Protein AF-X1U9R4-F1 (afdb_monomer)

Solvent-accessible surface area (backbone atoms only — not comparable to full-atom values): 7498 Å² total; per-residue (Å²): 132,57,70,66,59,54,51,52,52,52,51,53,53,51,52,54,51,62,68,47,45,57,57,54,54,52,58,46,52,79,84,41,52,61,67,57,53,49,51,51,52,51,50,52,51,51,52,53,52,49,52,51,38,60,75,73,44,60,71,70,76,64,73,59,75,88,49,46,66,60,49,53,49,45,49,47,49,52,54,52,45,50,46,46,50,50,52,48,44,46,75,78,45,56,59,67,62,53,51,56,59,54,68,48,49,62,60,54,50,52,54,49,36,54,73,69,40,82,78,61,77,86,52,82,63,75,78,76,111

Secondary structure (DSSP, 8-state):
--HHHHHHHHHHHHHHHHHHHHHHHHHHTTTS-HHHHHHHHHHHHHHHHHHHHHHH-GGGGS--GGGHHHHHHHIIIIIIIIHHHHHHHHHHS-HHHHHHHHTTHHHHHHHHHHHH-TT----GGGGT-

Sequence (129 aa):
MNRKTLGVLSILGASIMWAIEPIFAKLSYQTTDFLNTFATRTIFCLAIISIYVFFTNKKKFIVKREYLPKLIYVSLVATLFADLMYIYALTKVSVINAVLIGHMQPIFIILIGFFVLKQDKITKFDYYG

Foldseek 3Di:
DDPVVVVVVVVVVVVVCVVCVLVVLLVVVVPDDLVVSLVVVVVVVVVVVVVVCVVPPVVVVDDDPVCVVVVVCCCVPVRVPVVSVLSVVSVVDPSVVSVVVVVCVLVVVVVCCVVPVVPDDDDPVSVVD

pLDDT: mean 87.84, std 10.21, range [48.0, 96.0]

Mean predicted aligned error: 6.55 Å

InterPro domains:
  IPR000620 EamA domain [PF00892] (6-126)
  IPR037185 Multidrug transporter EmrE superfamily [SSF103481] (44-119)

Radius of gyration: 18.0 Å; Cα contacts (8 Å, |Δi|>4): 47; chains: 1; bounding box: 48×37×43 Å

Organism: NCBI:txid412755

Structure (mmCIF, N/CA/C/O backbone):
data_AF-X1U9R4-F1
#
_entry.id   AF-X1U9R4-F1
#
loop_
_atom_site.group_PDB
_atom_site.id
_atom_site.type_symbol
_atom_site.label_atom_id
_atom_site.label_alt_id
_atom_site.label_comp_id
_atom_site.label_asym_id
_atom_site.label_entity_id
_atom_site.label_seq_id
_atom_site.pdbx_PDB_ins_code
_atom_site.Cartn_x
_atom_site.Cartn_y
_atom_site.Cartn_z
_atom_site.occupancy
_atom_site.B_iso_or_equiv
_atom_site.auth_seq_id
_atom_site.auth_comp_id
_atom_site.auth_asym_id
_atom_site.auth_atom_id
_atom_site.pdbx_PDB_model_num
ATOM 1 N N . MET A 1 1 ? -8.849 25.510 13.154 1.00 59.81 1 MET A N 1
ATOM 2 C CA . MET A 1 1 ? -9.229 24.956 11.834 1.00 59.81 1 MET A CA 1
ATOM 3 C C . MET A 1 1 ? -10.450 24.061 12.010 1.00 59.81 1 MET A C 1
ATOM 5 O O . MET A 1 1 ? -10.471 23.290 12.961 1.00 59.81 1 MET A O 1
ATOM 9 N N . ASN A 1 2 ? -11.481 24.188 11.168 1.00 87.62 2 ASN A N 1
ATOM 10 C CA . ASN A 1 2 ? -12.676 23.339 11.255 1.00 87.62 2 ASN A CA 1
ATOM 11 C C . ASN A 1 2 ? -12.289 21.871 10.972 1.00 87.62 2 ASN A C 1
ATOM 13 O O . ASN A 1 2 ? -11.491 21.613 10.069 1.00 87.62 2 ASN A O 1
ATOM 17 N N . ARG A 1 3 ? -12.849 20.910 11.723 1.00 89.94 3 ARG A N 1
ATOM 18 C CA . ARG A 1 3 ? -12.608 19.467 11.525 1.00 89.94 3 ARG A CA 1
ATOM 19 C C . ARG A 1 3 ? -12.890 19.035 10.085 1.00 89.94 3 ARG A C 1
ATOM 21 O O . ARG A 1 3 ? -12.154 18.216 9.547 1.00 89.94 3 ARG A O 1
ATOM 28 N N . LYS A 1 4 ? -13.898 19.641 9.443 1.00 90.50 4 LYS A N 1
ATOM 29 C CA . LYS A 1 4 ? -14.215 19.401 8.028 1.00 90.50 4 LYS A CA 1
ATOM 30 C C . LYS A 1 4 ? -13.057 19.799 7.110 1.00 90.50 4 LYS A C 1
ATOM 32 O O . LYS A 1 4 ? -12.645 19.007 6.274 1.00 90.50 4 LYS A O 1
ATOM 37 N N . THR A 1 5 ? -12.503 20.996 7.295 1.00 93.56 5 THR A N 1
ATOM 38 C CA . THR A 1 5 ? -11.372 21.491 6.497 1.00 93.56 5 THR A CA 1
ATOM 39 C C . THR A 1 5 ? -10.137 20.612 6.676 1.00 93.56 5 THR A C 1
ATOM 41 O O . THR A 1 5 ? -9.490 20.281 5.691 1.00 93.56 5 THR A O 1
ATOM 44 N N . LEU A 1 6 ? -9.843 20.178 7.908 1.00 94.06 6 LEU A N 1
ATOM 45 C CA . LEU A 1 6 ? -8.739 19.251 8.169 1.00 94.06 6 LEU A CA 1
ATOM 46 C C . LEU A 1 6 ? -8.935 17.922 7.427 1.00 94.06 6 LEU A C 1
ATOM 48 O O . LEU A 1 6 ? -8.017 17.476 6.751 1.00 94.06 6 LEU A O 1
ATOM 52 N N . GLY A 1 7 ? -10.134 17.334 7.499 1.00 93.00 7 GLY A N 1
ATOM 53 C CA . GLY A 1 7 ? -10.445 16.091 6.789 1.00 93.00 7 GLY A CA 1
ATOM 54 C C . GLY A 1 7 ? -10.304 16.218 5.270 1.00 93.00 7 GLY A C 1
ATOM 55 O O . GLY A 1 7 ? -9.678 15.367 4.645 1.00 93.00 7 GLY A O 1
ATOM 56 N N . VAL A 1 8 ? -10.814 17.307 4.683 1.00 95.44 8 VAL A N 1
ATOM 57 C CA . VAL A 1 8 ? -10.685 17.577 3.239 1.00 95.44 8 VAL A CA 1
ATOM 58 C C . VAL A 1 8 ? -9.216 17.696 2.830 1.00 95.44 8 VAL A C 1
ATOM 60 O O . VAL A 1 8 ? -8.800 17.067 1.861 1.00 95.44 8 VAL A O 1
ATOM 63 N N . LEU A 1 9 ? -8.410 18.442 3.590 1.00 95.62 9 LEU A N 1
ATOM 64 C CA . LEU A 1 9 ? -6.978 18.579 3.315 1.00 95.62 9 LEU A CA 1
ATOM 65 C C . LEU A 1 9 ? -6.235 17.243 3.441 1.00 95.62 9 LEU A C 1
ATOM 67 O O . LEU A 1 9 ? -5.369 16.953 2.619 1.00 95.62 9 LEU A O 1
ATOM 71 N N . SER A 1 10 ? -6.587 16.407 4.423 1.00 94.06 10 SER A N 1
ATOM 72 C CA . SER A 1 10 ? -5.996 15.073 4.576 1.00 94.06 10 SER A CA 1
ATOM 73 C C . SER A 1 10 ? -6.309 14.157 3.391 1.00 94.06 10 SER A C 1
ATOM 75 O O . SER A 1 10 ? -5.408 13.478 2.907 1.00 94.06 10 SER A O 1
ATOM 77 N N . ILE A 1 11 ? -7.550 14.160 2.894 1.00 95.06 11 ILE A N 1
ATOM 78 C CA . ILE A 1 11 ? -7.952 13.346 1.734 1.00 95.06 11 ILE A CA 1
ATOM 79 C C . ILE A 1 11 ? -7.260 13.832 0.460 1.00 95.06 11 ILE A C 1
ATOM 81 O O . ILE A 1 11 ? -6.742 13.017 -0.302 1.00 95.06 11 ILE A O 1
ATOM 85 N N . LEU A 1 12 ? -7.203 15.148 0.239 1.00 96.00 12 LEU A N 1
ATOM 86 C CA . LEU A 1 12 ? -6.492 15.724 -0.905 1.00 96.00 12 LEU A CA 1
ATOM 87 C C . LEU A 1 12 ? -5.006 15.356 -0.875 1.00 96.00 12 LEU A C 1
ATOM 89 O O . LEU A 1 12 ? -4.469 14.891 -1.878 1.00 96.00 12 LEU A O 1
ATOM 93 N N . GLY A 1 13 ? -4.361 15.491 0.286 1.00 95.75 13 GLY A N 1
ATOM 94 C CA . GLY A 1 13 ? -2.967 15.091 0.468 1.00 95.75 13 GLY A CA 1
ATOM 95 C C . GLY A 1 13 ? -2.747 13.605 0.181 1.00 95.75 13 GLY A C 1
ATOM 96 O O . GLY A 1 13 ? -1.848 13.259 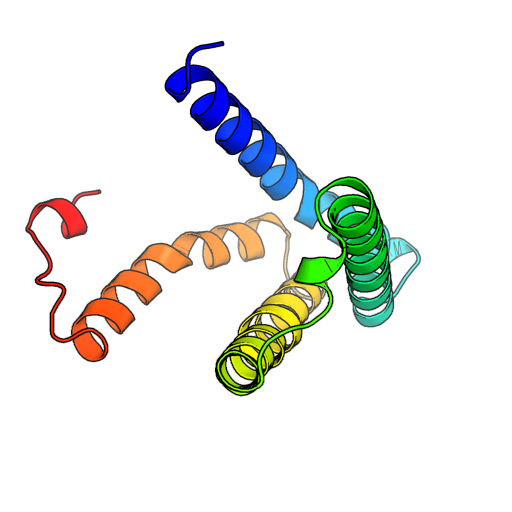-0.581 1.00 95.75 13 GLY A O 1
ATOM 97 N N . ALA A 1 14 ? -3.595 12.729 0.725 1.00 93.44 14 ALA A N 1
ATOM 98 C CA . ALA A 1 14 ? -3.520 11.291 0.468 1.00 93.44 14 ALA A CA 1
ATOM 99 C C . ALA A 1 14 ? -3.696 10.956 -1.024 1.00 93.44 14 ALA A C 1
ATOM 101 O O . ALA A 1 14 ? -2.935 10.160 -1.566 1.00 93.44 14 ALA A O 1
ATOM 102 N N . SER A 1 15 ? -4.641 11.615 -1.699 1.00 93.25 15 SER A N 1
ATOM 103 C CA . SER A 1 15 ? -4.927 11.396 -3.123 1.00 93.25 15 SER A CA 1
ATOM 104 C C . SER A 1 15 ? -3.741 11.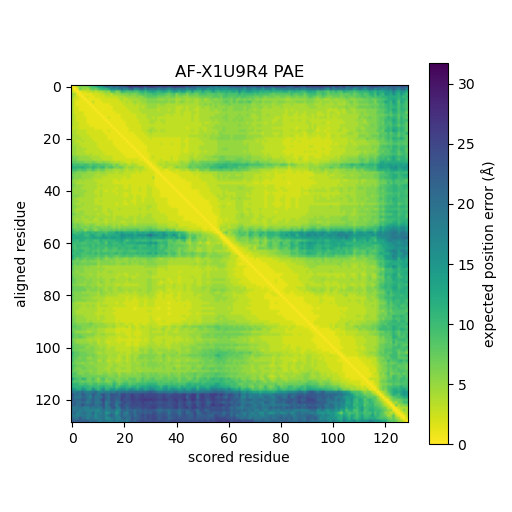777 -4.010 1.00 93.25 15 SER A C 1
ATOM 106 O O . SER A 1 15 ? -3.399 11.045 -4.935 1.00 93.25 15 SER A O 1
ATOM 108 N N . ILE A 1 16 ? -3.065 12.890 -3.703 1.00 95.25 16 ILE A N 1
ATOM 109 C CA . ILE A 1 16 ? -1.848 13.309 -4.413 1.00 95.25 16 ILE A CA 1
ATOM 110 C C . ILE A 1 16 ? -0.728 12.282 -4.209 1.00 95.25 16 ILE A C 1
ATOM 112 O O . ILE A 1 16 ? -0.063 11.899 -5.170 1.00 95.25 16 ILE A O 1
ATOM 116 N N . MET A 1 17 ? -0.538 11.805 -2.974 1.00 92.81 17 MET A N 1
ATOM 117 C CA . MET A 1 17 ? 0.484 10.797 -2.676 1.00 92.81 17 MET A CA 1
ATOM 118 C C . MET A 1 17 ? 0.221 9.491 -3.430 1.00 92.81 17 MET A C 1
ATOM 120 O O . MET A 1 17 ? 1.143 8.954 -4.036 1.00 92.81 17 MET A O 1
ATOM 124 N N . TRP A 1 18 ? -1.027 9.018 -3.465 1.00 90.94 18 TRP A N 1
ATOM 125 C CA . TRP A 1 18 ? -1.417 7.829 -4.232 1.00 90.94 18 TRP A CA 1
ATOM 126 C C . TRP A 1 18 ? -1.287 8.002 -5.746 1.00 90.94 18 TRP A C 1
ATOM 128 O O . TRP A 1 18 ? -0.921 7.053 -6.430 1.00 90.94 18 TRP A O 1
ATOM 138 N N . ALA A 1 19 ? -1.533 9.195 -6.290 1.00 91.19 19 ALA A N 1
ATOM 139 C CA . ALA A 1 19 ? -1.363 9.438 -7.723 1.00 91.19 19 ALA A CA 1
ATOM 140 C C . ALA A 1 19 ? 0.112 9.358 -8.160 1.00 91.19 19 ALA A C 1
ATOM 142 O O . ALA A 1 19 ? 0.422 8.890 -9.255 1.00 91.19 19 ALA A O 1
ATOM 143 N N . ILE A 1 20 ? 1.024 9.819 -7.304 1.00 93.94 20 ILE A N 1
ATOM 144 C CA . ILE A 1 20 ? 2.451 9.934 -7.622 1.00 93.94 20 ILE A CA 1
ATOM 145 C C . ILE A 1 20 ? 3.229 8.655 -7.251 1.00 93.94 20 ILE A C 1
ATOM 147 O O . ILE A 1 20 ? 4.212 8.308 -7.908 1.00 93.94 20 ILE A O 1
ATOM 151 N N . GLU A 1 21 ? 2.785 7.925 -6.228 1.00 92.12 21 GLU A N 1
ATOM 152 C CA . GLU A 1 21 ? 3.410 6.696 -5.723 1.00 92.12 21 GLU A CA 1
ATOM 153 C C . GLU A 1 21 ? 3.761 5.657 -6.807 1.00 92.12 21 GLU A C 1
ATOM 155 O O . GLU A 1 21 ? 4.937 5.282 -6.882 1.00 92.12 21 GLU A O 1
ATOM 160 N N . PRO A 1 22 ? 2.849 5.224 -7.700 1.00 92.25 22 PRO A N 1
ATOM 161 C CA . PRO A 1 22 ? 3.183 4.205 -8.692 1.00 92.25 22 PRO A CA 1
ATOM 162 C C . PRO A 1 22 ? 4.144 4.709 -9.775 1.00 92.25 22 PRO A C 1
ATOM 164 O O . PRO A 1 22 ? 4.867 3.910 -10.374 1.00 92.25 22 PRO A O 1
ATOM 167 N N . ILE A 1 23 ? 4.202 6.026 -10.008 1.00 93.44 23 ILE A N 1
ATOM 168 C CA . ILE A 1 23 ? 5.166 6.643 -10.925 1.00 93.44 23 ILE A CA 1
ATOM 169 C C . ILE A 1 23 ? 6.573 6.503 -10.341 1.00 93.44 23 ILE A C 1
ATOM 171 O O . ILE A 1 23 ? 7.467 5.987 -11.013 1.00 93.44 23 ILE A O 1
ATOM 175 N N . PHE A 1 24 ? 6.770 6.886 -9.075 1.00 93.31 24 PHE A N 1
ATOM 176 C CA . PHE A 1 24 ? 8.066 6.723 -8.412 1.00 93.31 24 PHE A CA 1
ATOM 177 C C . PHE A 1 24 ? 8.444 5.258 -8.205 1.00 93.31 24 PHE A C 1
ATOM 179 O O . PHE A 1 24 ? 9.611 4.913 -8.384 1.00 93.31 24 PHE A O 1
ATOM 186 N N . ALA A 1 25 ? 7.483 4.385 -7.897 1.00 92.44 25 ALA A N 1
ATOM 187 C CA . ALA A 1 25 ? 7.737 2.950 -7.816 1.00 92.44 25 ALA A CA 1
ATOM 188 C C . ALA A 1 25 ? 8.266 2.414 -9.156 1.00 92.44 25 ALA A C 1
ATOM 190 O O . ALA A 1 25 ? 9.316 1.775 -9.191 1.00 92.44 25 ALA A O 1
ATOM 191 N N . LYS A 1 26 ? 7.617 2.757 -10.278 1.00 91.25 26 LYS A N 1
ATOM 192 C CA . LYS A 1 26 ? 8.074 2.353 -11.615 1.00 91.25 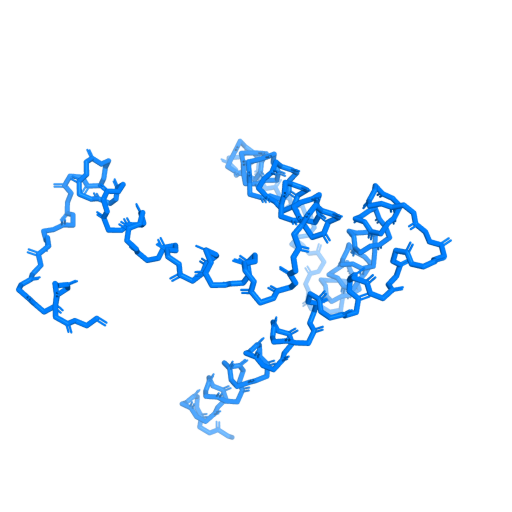26 LYS A CA 1
ATOM 193 C C . LYS A 1 26 ? 9.447 2.936 -11.966 1.00 91.25 26 LYS A C 1
ATOM 195 O O . LYS A 1 26 ? 10.267 2.224 -12.538 1.00 91.25 26 LYS A O 1
ATOM 200 N N . LEU A 1 27 ? 9.713 4.197 -11.617 1.00 92.69 27 LEU A N 1
ATOM 201 C CA . LEU A 1 27 ? 11.025 4.824 -11.820 1.00 92.69 27 LEU A CA 1
ATOM 202 C C . LEU A 1 27 ? 12.121 4.142 -10.991 1.00 92.69 27 LEU A C 1
ATOM 204 O O . LEU A 1 27 ? 13.225 3.950 -11.492 1.00 92.69 27 LEU A O 1
ATOM 208 N N . SER A 1 28 ? 11.815 3.703 -9.766 1.00 92.38 28 SER A N 1
ATOM 209 C CA . SER A 1 28 ? 12.779 2.991 -8.916 1.00 92.38 28 SER A CA 1
ATOM 210 C C . SER A 1 28 ? 13.273 1.682 -9.541 1.00 92.38 28 SER A C 1
ATOM 212 O O . SER A 1 28 ? 14.401 1.266 -9.280 1.00 92.38 28 SER A O 1
ATOM 214 N N . TYR A 1 29 ? 12.488 1.073 -10.437 1.00 91.00 29 TYR A N 1
ATOM 215 C CA . TYR A 1 29 ? 12.878 -0.162 -11.119 1.00 91.00 29 TYR A CA 1
ATOM 216 C C . TYR A 1 29 ? 13.993 0.008 -12.150 1.00 91.00 29 TYR A C 1
ATOM 218 O O . TYR A 1 29 ? 14.520 -0.976 -12.658 1.00 91.00 29 TYR A O 1
ATOM 226 N N . GLN A 1 30 ? 14.375 1.247 -12.462 1.00 89.31 30 GLN A N 1
ATOM 227 C CA . GLN A 1 30 ? 15.553 1.512 -13.286 1.00 89.31 30 GLN A CA 1
ATOM 228 C C . GLN A 1 30 ? 16.854 1.158 -12.557 1.00 89.31 30 GLN A C 1
ATOM 230 O O . GLN A 1 30 ? 17.856 0.867 -13.204 1.00 89.31 30 GLN A O 1
ATOM 235 N N . THR A 1 31 ? 16.848 1.194 -11.221 1.00 90.12 31 THR A N 1
ATOM 236 C CA . THR A 1 31 ? 18.046 1.008 -10.387 1.00 90.12 31 THR A CA 1
ATOM 237 C C . THR A 1 31 ? 17.901 -0.095 -9.344 1.00 90.12 31 THR A C 1
ATOM 239 O O . THR A 1 31 ? 18.904 -0.562 -8.808 1.00 90.12 31 THR A O 1
ATOM 242 N N . THR A 1 32 ? 16.676 -0.525 -9.039 1.00 91.06 32 THR A N 1
ATOM 243 C CA . THR A 1 32 ? 16.371 -1.512 -7.996 1.00 91.06 32 THR A CA 1
ATOM 244 C C . THR A 1 32 ? 15.348 -2.535 -8.482 1.00 91.06 32 THR A C 1
ATOM 246 O O . THR A 1 32 ? 14.651 -2.305 -9.460 1.00 91.06 32 THR A O 1
ATOM 249 N N . ASP A 1 33 ? 15.260 -3.685 -7.818 1.00 92.00 33 ASP A N 1
ATOM 250 C CA . ASP A 1 33 ? 14.221 -4.681 -8.106 1.00 92.00 33 ASP A CA 1
ATOM 251 C C . ASP A 1 33 ? 12.970 -4.452 -7.241 1.00 92.00 33 ASP A C 1
ATOM 253 O O . ASP A 1 33 ? 13.044 -3.831 -6.178 1.00 92.00 33 ASP A O 1
ATOM 257 N N . PHE A 1 34 ? 11.828 -5.004 -7.654 1.00 92.00 34 PHE A N 1
ATOM 258 C CA . PHE A 1 34 ? 10.530 -4.801 -7.003 1.00 92.00 34 PHE A CA 1
ATOM 259 C C . PHE A 1 34 ? 10.530 -5.184 -5.516 1.00 92.00 34 PHE A C 1
ATOM 261 O O . PHE A 1 34 ? 9.923 -4.488 -4.699 1.00 92.00 34 PHE A O 1
ATOM 268 N N . LEU A 1 35 ? 11.259 -6.243 -5.143 1.00 94.06 35 LEU A N 1
ATOM 269 C CA . LEU A 1 35 ? 11.428 -6.655 -3.746 1.00 94.06 35 LEU A CA 1
ATOM 270 C C . LEU A 1 35 ? 12.190 -5.611 -2.927 1.00 94.06 35 LEU A C 1
ATOM 272 O O . LEU A 1 35 ? 11.788 -5.295 -1.808 1.00 94.06 35 LEU A O 1
ATOM 276 N N . ASN A 1 36 ? 13.261 -5.046 -3.488 1.00 93.81 36 ASN A N 1
ATOM 277 C CA . ASN A 1 36 ? 14.065 -4.026 -2.815 1.00 93.81 36 ASN A CA 1
ATOM 278 C C . ASN A 1 36 ? 13.289 -2.711 -2.677 1.00 93.81 36 ASN A C 1
ATOM 280 O O . ASN A 1 36 ? 13.334 -2.089 -1.612 1.00 93.81 36 ASN A O 1
ATOM 284 N N . THR A 1 37 ? 12.521 -2.318 -3.698 1.00 93.25 37 THR A N 1
ATOM 285 C CA . THR A 1 37 ? 11.603 -1.171 -3.630 1.00 93.25 37 THR A CA 1
ATOM 286 C C . THR A 1 37 ? 10.560 -1.368 -2.531 1.00 93.25 37 THR A C 1
ATOM 288 O O . THR A 1 37 ? 10.375 -0.486 -1.688 1.00 93.25 37 THR A O 1
ATOM 291 N N . PHE A 1 38 ? 9.916 -2.538 -2.487 1.00 93.81 38 PHE A N 1
ATOM 292 C CA . PHE A 1 38 ? 8.921 -2.870 -1.468 1.00 93.81 38 PHE A CA 1
ATOM 293 C C . PHE A 1 38 ? 9.510 -2.861 -0.051 1.00 93.81 38 PHE A C 1
ATOM 295 O O . PHE A 1 38 ? 8.945 -2.247 0.861 1.00 93.81 38 PHE A O 1
ATOM 302 N N . ALA A 1 39 ? 10.665 -3.504 0.137 1.00 94.31 39 ALA A N 1
ATOM 303 C CA . ALA A 1 39 ? 11.346 -3.574 1.425 1.00 94.31 39 ALA A CA 1
ATOM 304 C C . ALA A 1 39 ? 11.747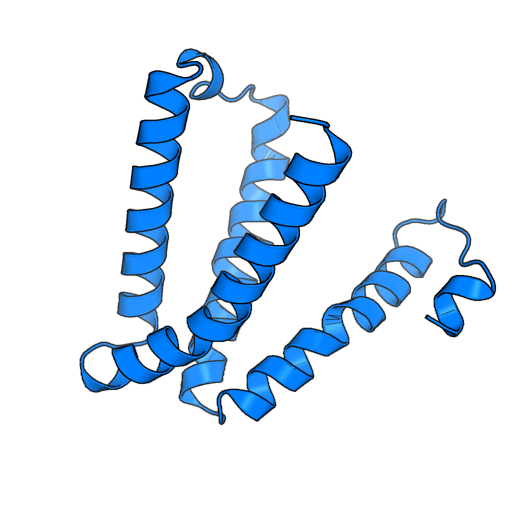 -2.179 1.913 1.00 94.31 39 ALA A C 1
ATOM 306 O O . ALA A 1 39 ? 11.441 -1.811 3.047 1.00 94.31 39 ALA A O 1
ATOM 307 N N . THR A 1 40 ? 12.352 -1.372 1.038 1.00 93.31 40 THR A N 1
ATOM 308 C CA . THR A 1 40 ? 12.744 0.007 1.352 1.00 93.31 40 THR A CA 1
ATOM 309 C C . THR A 1 40 ? 11.527 0.818 1.777 1.00 93.31 40 THR A C 1
ATOM 311 O O . THR A 1 40 ? 11.531 1.410 2.856 1.00 93.31 40 THR A O 1
ATOM 314 N N . ARG A 1 41 ? 10.437 0.779 1.000 1.00 91.75 41 ARG A N 1
ATOM 315 C CA . ARG A 1 41 ? 9.199 1.485 1.347 1.00 91.75 41 ARG A CA 1
ATOM 316 C C . ARG A 1 41 ? 8.662 1.066 2.713 1.00 91.75 41 ARG A C 1
ATOM 318 O O . ARG A 1 41 ? 8.334 1.921 3.532 1.00 91.75 41 ARG A O 1
ATOM 325 N N . THR A 1 42 ? 8.627 -0.236 2.978 1.00 92.62 42 THR A N 1
ATOM 326 C CA . THR A 1 42 ? 8.133 -0.787 4.245 1.00 92.62 42 THR A CA 1
ATOM 327 C C . THR A 1 42 ? 8.994 -0.345 5.430 1.00 92.62 42 THR A C 1
ATOM 329 O O . THR A 1 42 ? 8.457 0.055 6.464 1.00 92.62 42 THR A O 1
ATOM 332 N N . ILE A 1 43 ? 10.322 -0.341 5.279 1.00 95.12 43 ILE A N 1
ATOM 333 C CA . ILE A 1 43 ? 11.262 0.113 6.314 1.00 95.12 43 ILE A CA 1
ATOM 334 C C . ILE A 1 43 ? 11.073 1.608 6.602 1.00 95.12 43 ILE A C 1
ATOM 336 O O . ILE A 1 43 ? 10.992 2.003 7.766 1.00 95.12 43 ILE A O 1
ATOM 340 N N . PHE A 1 44 ? 10.941 2.440 5.565 1.00 94.88 44 PHE A N 1
ATOM 341 C CA . PHE A 1 44 ? 10.686 3.872 5.736 1.00 94.88 44 PHE A CA 1
ATOM 342 C C . PHE A 1 44 ? 9.334 4.138 6.410 1.00 94.88 44 PHE A C 1
ATOM 344 O O . PHE A 1 44 ? 9.264 4.944 7.339 1.00 94.88 44 PHE A O 1
ATOM 351 N N . CYS A 1 45 ? 8.273 3.426 6.020 1.00 93.50 45 CYS A N 1
ATOM 352 C CA . CYS A 1 45 ? 6.979 3.506 6.696 1.00 93.50 45 CYS A CA 1
ATOM 353 C C . CYS A 1 45 ? 7.085 3.113 8.175 1.00 93.50 45 CYS A C 1
ATOM 355 O O . CYS A 1 45 ? 6.577 3.836 9.033 1.00 93.50 45 CYS A O 1
ATOM 357 N N . LEU A 1 46 ? 7.780 2.015 8.491 1.00 94.06 46 LEU A N 1
ATOM 358 C CA . LEU A 1 46 ? 8.006 1.575 9.868 1.00 94.06 46 LEU A CA 1
ATOM 359 C C . LEU A 1 46 ? 8.746 2.639 10.684 1.00 94.06 46 LEU A C 1
ATOM 361 O O . LEU A 1 46 ? 8.349 2.918 11.815 1.00 94.06 46 LEU A O 1
ATOM 365 N N . ALA A 1 47 ? 9.790 3.248 10.119 1.00 95.62 47 ALA A N 1
ATOM 366 C CA . ALA A 1 47 ? 10.555 4.300 10.776 1.00 95.62 47 ALA A CA 1
ATOM 367 C C . ALA A 1 47 ? 9.683 5.530 11.066 1.00 95.62 47 ALA A C 1
ATOM 369 O O . ALA A 1 47 ? 9.620 5.980 12.210 1.00 95.62 47 ALA A O 1
ATOM 370 N N . ILE A 1 48 ? 8.946 6.028 10.067 1.00 94.88 48 ILE A N 1
ATOM 371 C CA . ILE A 1 48 ? 8.070 7.201 10.208 1.00 94.88 48 ILE A CA 1
ATOM 372 C C . ILE A 1 48 ? 6.970 6.943 11.243 1.00 94.88 48 ILE A C 1
ATOM 374 O O . ILE A 1 48 ? 6.752 7.770 12.130 1.00 94.88 48 ILE A O 1
ATOM 378 N N . ILE A 1 49 ? 6.301 5.788 11.173 1.00 92.19 49 ILE A N 1
ATOM 379 C CA . ILE A 1 49 ? 5.241 5.422 12.122 1.00 92.19 49 ILE A CA 1
ATOM 380 C C . ILE A 1 49 ? 5.821 5.279 13.530 1.00 92.19 49 ILE A C 1
ATOM 382 O O . ILE A 1 49 ? 5.231 5.778 14.487 1.00 92.19 49 ILE A O 1
ATOM 386 N N . SER A 1 50 ? 6.990 4.655 13.672 1.00 91.75 50 SER A N 1
ATOM 387 C CA . SER A 1 50 ? 7.645 4.475 14.971 1.00 91.75 50 SER A CA 1
ATOM 388 C C . SER A 1 50 ? 8.038 5.816 15.595 1.00 91.75 50 SER A C 1
ATOM 390 O O . SER A 1 50 ? 7.758 6.047 16.770 1.00 91.75 50 SER A O 1
ATOM 392 N N . ILE A 1 51 ? 8.605 6.735 14.806 1.00 94.06 51 ILE A N 1
ATOM 393 C CA . ILE A 1 51 ? 8.902 8.110 15.230 1.00 94.06 51 ILE A CA 1
ATOM 394 C C . ILE A 1 51 ? 7.610 8.811 15.667 1.00 94.06 51 ILE A C 1
ATOM 396 O O . ILE A 1 51 ? 7.534 9.350 16.772 1.00 94.06 51 ILE A O 1
ATOM 400 N N . TYR A 1 52 ? 6.558 8.746 14.851 1.00 92.75 52 TYR A N 1
ATOM 401 C CA . TYR A 1 52 ? 5.272 9.363 15.165 1.00 92.75 52 TYR A CA 1
ATOM 402 C C . TYR A 1 52 ? 4.665 8.830 16.473 1.00 92.75 52 TYR A C 1
ATOM 404 O O . TYR A 1 52 ? 4.243 9.613 17.329 1.00 92.75 52 TYR A O 1
ATOM 412 N N . VAL A 1 53 ? 4.645 7.508 16.669 1.00 91.75 53 VAL A N 1
ATOM 413 C CA . VAL A 1 53 ? 4.115 6.877 17.888 1.00 91.75 53 VAL A CA 1
ATOM 414 C C . VAL A 1 53 ? 4.975 7.226 19.102 1.00 91.75 53 VAL A C 1
ATOM 416 O O . VAL A 1 53 ? 4.432 7.474 20.182 1.00 91.75 53 VAL A O 1
ATOM 419 N N . PHE A 1 54 ? 6.297 7.307 18.938 1.00 91.25 54 PHE A N 1
ATOM 420 C CA . PHE A 1 54 ? 7.216 7.676 20.012 1.00 91.25 54 PHE A CA 1
ATOM 421 C C . PHE A 1 54 ? 6.932 9.079 20.560 1.00 91.25 54 PHE A C 1
ATOM 423 O O . PHE A 1 54 ? 6.941 9.262 21.781 1.00 91.25 54 PHE A O 1
ATOM 430 N N . PHE A 1 55 ? 6.632 10.040 19.679 1.00 92.06 55 PHE A N 1
ATOM 431 C CA . PHE A 1 55 ? 6.325 11.421 20.061 1.00 92.06 55 PHE A CA 1
ATOM 432 C C . PHE A 1 55 ? 4.874 11.645 20.502 1.00 92.06 55 PHE A C 1
ATOM 434 O O . PHE A 1 55 ? 4.620 12.551 21.291 1.00 92.06 55 PHE A O 1
ATOM 441 N N . THR A 1 56 ? 3.915 10.836 20.040 1.00 89.88 56 THR A N 1
ATOM 442 C CA . THR A 1 56 ? 2.497 11.024 20.396 1.00 89.88 56 THR A CA 1
ATOM 443 C C . THR A 1 56 ? 2.053 10.201 21.599 1.00 89.88 56 THR A C 1
ATOM 445 O O . THR A 1 56 ? 1.411 10.739 22.500 1.00 89.88 56 THR A O 1
ATOM 448 N N . ASN A 1 57 ? 2.339 8.895 21.638 1.00 85.38 57 ASN A N 1
ATOM 449 C CA . ASN A 1 57 ? 1.962 8.038 22.761 1.00 85.38 57 ASN A CA 1
ATOM 450 C C . ASN A 1 57 ? 2.729 6.706 22.761 1.00 85.38 57 ASN A C 1
ATOM 452 O O . ASN A 1 57 ? 2.294 5.721 22.160 1.00 85.38 57 ASN A O 1
ATOM 456 N N . LYS A 1 58 ? 3.806 6.639 23.551 1.00 80.62 58 LYS A N 1
ATOM 457 C CA . LYS A 1 58 ? 4.658 5.445 23.685 1.00 80.62 58 LYS A CA 1
ATOM 458 C C . LYS A 1 58 ? 3.901 4.183 24.118 1.00 80.62 58 LYS A C 1
ATOM 460 O O . LYS A 1 58 ? 4.300 3.086 23.747 1.00 80.62 58 LYS A O 1
ATOM 465 N N . LYS A 1 59 ? 2.783 4.306 24.850 1.00 79.50 59 LYS A N 1
ATOM 466 C CA . LYS A 1 59 ? 1.984 3.141 25.280 1.00 79.50 59 LYS A CA 1
ATOM 467 C C . LYS A 1 59 ? 1.328 2.411 24.105 1.00 79.50 59 LYS A C 1
ATOM 469 O O . LYS A 1 59 ? 0.998 1.241 24.245 1.00 79.50 59 LYS A O 1
ATOM 474 N N . LYS A 1 60 ? 1.176 3.065 22.945 1.00 79.88 60 LYS A N 1
ATOM 475 C CA . LYS A 1 60 ? 0.635 2.446 21.726 1.00 79.88 60 LYS A CA 1
ATOM 476 C C . LYS A 1 60 ? 1.611 1.484 21.034 1.00 79.88 60 LYS A C 1
ATOM 478 O O . LYS A 1 60 ? 1.167 0.744 20.165 1.00 79.88 60 LYS A O 1
ATOM 483 N N . PHE A 1 61 ? 2.891 1.447 21.425 1.00 79.12 61 PHE A N 1
ATOM 484 C CA . PHE A 1 61 ? 3.819 0.402 20.966 1.00 79.12 61 PHE A CA 1
ATOM 485 C C . PHE A 1 61 ? 3.451 -0.984 21.505 1.00 79.12 61 PHE A C 1
ATOM 487 O O . PHE A 1 61 ? 3.734 -1.992 20.865 1.00 79.12 61 PHE A O 1
ATOM 494 N N . ILE A 1 62 ? 2.820 -1.046 22.680 1.00 84.75 62 ILE A N 1
ATOM 495 C CA . ILE A 1 62 ? 2.430 -2.309 23.299 1.00 84.75 62 ILE A CA 1
ATOM 496 C C . ILE A 1 62 ? 1.018 -2.645 22.832 1.00 84.75 62 ILE A C 1
ATOM 498 O O . ILE A 1 62 ? 0.025 -2.099 23.316 1.00 84.75 62 ILE A O 1
ATOM 502 N N . VAL A 1 63 ? 0.932 -3.564 21.876 1.00 85.25 63 VAL A N 1
ATOM 503 C CA . VAL A 1 63 ? -0.346 -4.070 21.380 1.00 85.25 63 VAL A CA 1
ATOM 504 C C . VAL A 1 63 ? -0.864 -5.155 22.322 1.00 85.25 63 VAL A C 1
ATOM 506 O O . VAL A 1 63 ? -0.153 -6.098 22.669 1.00 85.25 63 VAL A O 1
ATOM 509 N N . LYS A 1 64 ? -2.135 -5.051 22.723 1.00 89.00 64 LYS A N 1
ATOM 510 C CA . LYS A 1 64 ? -2.798 -6.113 23.489 1.00 89.00 64 LYS A CA 1
ATOM 511 C C . LYS A 1 64 ? -2.914 -7.386 22.646 1.00 89.00 64 LYS A C 1
ATOM 513 O O . LYS A 1 64 ? -3.262 -7.322 21.468 1.00 89.00 64 LYS A O 1
ATOM 518 N N . ARG A 1 65 ? -2.721 -8.551 23.275 1.00 88.88 65 ARG A N 1
ATOM 519 C CA . ARG A 1 65 ? -2.782 -9.863 22.599 1.00 88.88 65 ARG A CA 1
ATOM 520 C C . ARG A 1 65 ? -4.084 -10.101 21.826 1.00 88.88 65 ARG A C 1
ATOM 522 O O . ARG A 1 65 ? -4.051 -10.763 20.799 1.00 88.88 65 ARG A O 1
ATOM 529 N N . GLU A 1 66 ? -5.192 -9.506 22.268 1.00 91.62 66 GLU A N 1
ATOM 530 C CA . GLU A 1 66 ? -6.498 -9.580 21.595 1.00 91.62 66 GLU A CA 1
ATOM 531 C C . GLU A 1 66 ? -6.496 -9.028 20.154 1.00 91.62 66 GLU A C 1
ATOM 533 O O . GLU A 1 66 ? -7.255 -9.505 19.312 1.00 91.62 66 GLU A O 1
ATOM 538 N N . TYR A 1 67 ? -5.633 -8.054 19.841 1.00 90.25 67 TYR A N 1
ATOM 539 C CA . TYR A 1 67 ? -5.556 -7.451 18.504 1.00 90.25 67 TYR A CA 1
ATOM 540 C C . TYR A 1 67 ? -4.488 -8.088 17.613 1.00 90.25 67 TYR A C 1
ATOM 542 O O . TYR A 1 67 ? -4.515 -7.866 16.404 1.00 90.25 67 TYR A O 1
ATOM 550 N N . LEU A 1 68 ? -3.574 -8.891 18.173 1.00 91.50 68 LEU A N 1
ATOM 551 C CA . LEU A 1 68 ? -2.477 -9.497 17.412 1.00 91.50 68 LEU A CA 1
ATOM 552 C C . LEU A 1 68 ? -2.963 -10.324 16.213 1.00 91.50 68 LEU A C 1
ATOM 554 O O . LEU A 1 68 ? -2.437 -10.094 15.128 1.00 91.50 68 LEU A O 1
ATOM 558 N N . PRO A 1 69 ? -3.981 -11.203 16.325 1.00 92.94 69 PRO A N 1
ATOM 559 C CA . PRO A 1 69 ? -4.447 -11.970 15.170 1.00 92.94 69 PRO A CA 1
ATOM 560 C C . PRO A 1 69 ? -4.963 -11.079 14.033 1.00 92.94 69 PRO A C 1
ATOM 562 O O . PRO A 1 69 ? -4.681 -11.335 12.866 1.00 92.94 69 PRO A O 1
ATOM 565 N N . LYS A 1 70 ? -5.672 -9.991 14.370 1.00 91.69 70 LYS A N 1
ATOM 566 C CA . LYS A 1 70 ? -6.199 -9.035 13.384 1.00 91.69 70 LYS A CA 1
ATOM 567 C C . LYS A 1 70 ? -5.074 -8.258 12.706 1.00 91.69 70 LYS A C 1
ATOM 569 O O . LYS A 1 70 ? -5.113 -8.068 11.497 1.00 91.69 70 LYS A O 1
ATOM 574 N N . LEU A 1 71 ? -4.065 -7.838 13.470 1.00 91.62 71 LEU A N 1
ATOM 575 C CA . LEU A 1 71 ? -2.893 -7.169 12.911 1.00 91.62 71 LEU A CA 1
ATOM 576 C C . LEU A 1 71 ? -2.097 -8.101 12.005 1.00 91.62 71 LEU A C 1
ATOM 578 O O . LEU A 1 71 ? -1.775 -7.702 10.898 1.00 91.62 71 LEU A O 1
ATOM 582 N N . ILE A 1 72 ? -1.848 -9.344 12.428 1.00 93.75 72 ILE A N 1
ATOM 583 C CA . ILE A 1 72 ? -1.155 -10.343 11.605 1.00 93.75 72 ILE A CA 1
ATOM 584 C C . ILE A 1 72 ? -1.914 -10.567 10.296 1.00 93.75 72 ILE A C 1
ATOM 586 O O . ILE A 1 72 ? -1.301 -10.560 9.233 1.00 93.75 72 ILE A O 1
ATOM 590 N N . TYR A 1 73 ? -3.242 -10.697 10.354 1.00 93.00 73 TYR A N 1
ATOM 591 C CA . TYR A 1 73 ? -4.067 -10.822 9.155 1.00 93.00 73 TYR A CA 1
ATOM 592 C C . TYR A 1 73 ? -3.887 -9.630 8.206 1.00 93.00 73 TYR A C 1
ATOM 594 O O . TYR A 1 73 ? -3.590 -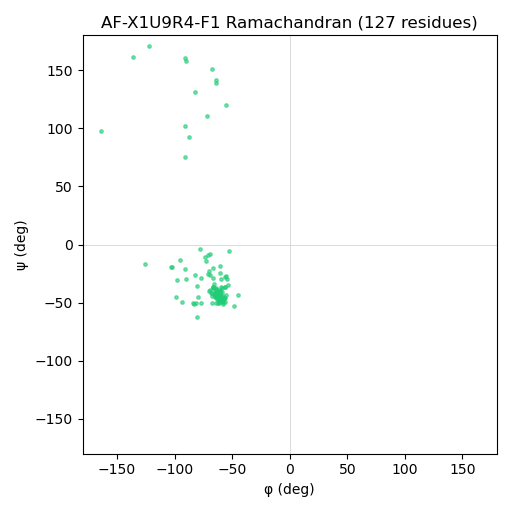9.826 7.031 1.00 93.00 73 TYR A O 1
ATOM 602 N N . VAL A 1 74 ? -4.007 -8.395 8.704 1.00 91.88 74 VAL A N 1
ATOM 603 C CA . VAL A 1 74 ? -3.844 -7.189 7.873 1.00 91.88 74 VAL A CA 1
ATOM 604 C C . VAL A 1 74 ? -2.418 -7.084 7.325 1.00 91.88 74 VAL A C 1
ATOM 606 O O . VAL A 1 74 ? -2.239 -6.817 6.139 1.00 91.88 74 VAL A O 1
ATOM 609 N N . SER A 1 75 ? -1.400 -7.345 8.145 1.00 91.75 75 SER A N 1
ATOM 610 C CA . SER A 1 75 ? 0.001 -7.292 7.725 1.00 91.75 75 SER A CA 1
ATOM 611 C C . SER A 1 75 ? 0.332 -8.337 6.663 1.00 91.75 75 SER A C 1
ATOM 613 O O . SER A 1 75 ? 1.083 -8.037 5.744 1.00 91.75 75 SER A O 1
ATOM 615 N N . LEU A 1 76 ? -0.226 -9.545 6.748 1.00 94.69 76 LEU A N 1
ATOM 616 C CA . LEU A 1 76 ? 0.033 -10.592 5.760 1.00 94.69 76 LEU A CA 1
ATOM 617 C C . LEU A 1 76 ? -0.800 -10.409 4.489 1.00 94.69 76 LEU A C 1
ATOM 619 O O . LEU A 1 76 ? -0.271 -10.520 3.389 1.00 94.69 76 LEU A O 1
ATOM 623 N N . VAL A 1 77 ? -2.093 -10.122 4.618 1.00 93.75 77 VAL A N 1
ATOM 624 C CA . VAL A 1 77 ? -3.006 -10.089 3.468 1.00 93.75 77 VAL A CA 1
ATOM 625 C C . VAL A 1 77 ? -2.958 -8.743 2.754 1.00 93.75 77 VAL A C 1
ATOM 627 O O . VAL A 1 77 ? -2.791 -8.704 1.537 1.00 93.75 77 VAL A O 1
ATOM 630 N N . ALA A 1 78 ? -3.086 -7.635 3.486 1.00 88.19 78 ALA A N 1
ATOM 631 C CA . ALA A 1 78 ? -3.1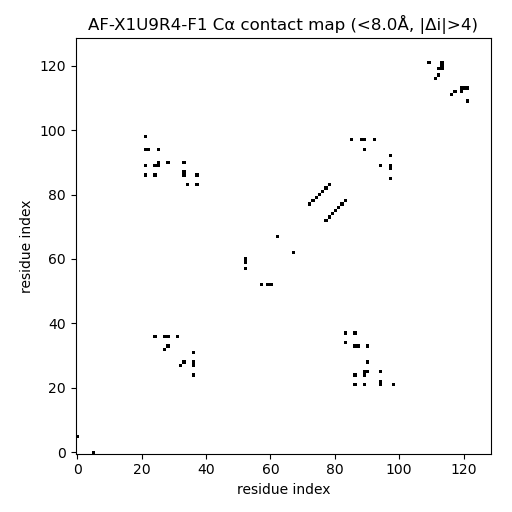20 -6.311 2.873 1.00 88.19 78 ALA A CA 1
ATOM 632 C C . ALA A 1 78 ? -1.708 -5.808 2.556 1.00 88.19 78 ALA A C 1
ATOM 634 O O . ALA A 1 78 ? -1.443 -5.395 1.433 1.00 88.19 78 ALA A O 1
ATOM 635 N N . THR A 1 79 ? -0.793 -5.860 3.528 1.00 88.50 79 THR A N 1
ATOM 636 C CA . THR A 1 79 ? 0.548 -5.289 3.343 1.00 88.50 79 THR A CA 1
ATOM 637 C C . THR A 1 79 ? 1.490 -6.238 2.618 1.00 88.50 79 THR A C 1
ATOM 639 O O . THR A 1 79 ? 2.121 -5.838 1.658 1.00 88.50 79 THR A O 1
ATOM 642 N N . LEU A 1 80 ? 1.624 -7.493 3.042 1.00 92.62 80 LEU A N 1
ATOM 643 C CA . LEU A 1 80 ? 2.597 -8.378 2.405 1.00 92.62 80 LEU A CA 1
ATOM 644 C C . LEU A 1 80 ? 2.087 -8.893 1.063 1.00 92.62 80 LEU A C 1
ATOM 646 O O . LEU A 1 80 ? 2.813 -8.826 0.087 1.00 92.62 80 LEU A O 1
ATOM 650 N N . PHE A 1 81 ? 0.868 -9.422 0.998 1.00 94.19 81 PHE A N 1
ATOM 651 C CA . PHE A 1 81 ? 0.380 -10.058 -0.221 1.00 94.19 81 PHE A CA 1
ATOM 652 C C . PHE A 1 81 ? -0.123 -9.038 -1.247 1.00 94.19 81 PHE A C 1
ATOM 654 O O . PHE A 1 81 ? 0.448 -8.939 -2.332 1.00 94.19 81 PHE A O 1
ATOM 661 N N . ALA A 1 82 ? -1.159 -8.260 -0.918 1.00 92.31 82 ALA A N 1
ATOM 662 C CA . ALA A 1 82 ? -1.786 -7.366 -1.891 1.00 92.31 82 ALA A CA 1
ATOM 663 C C . ALA A 1 82 ? -0.833 -6.263 -2.379 1.00 92.31 82 ALA A C 1
ATOM 665 O O . ALA A 1 82 ? -0.734 -6.018 -3.581 1.00 92.31 82 ALA A O 1
ATOM 666 N N . ASP A 1 83 ? -0.093 -5.637 -1.465 1.00 91.56 83 ASP A N 1
ATOM 667 C CA . ASP A 1 83 ? 0.816 -4.544 -1.808 1.00 91.56 83 ASP A CA 1
ATOM 668 C C . ASP A 1 83 ? 2.042 -5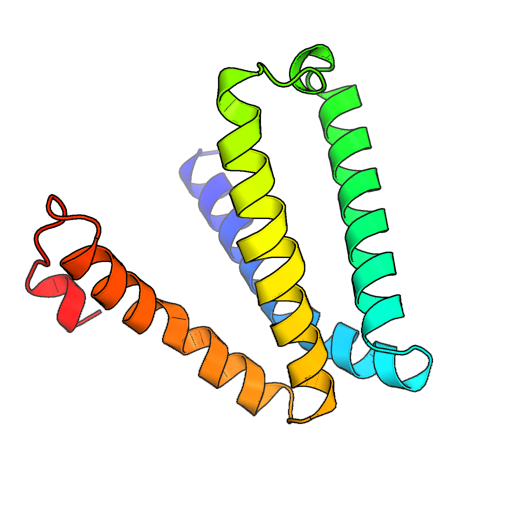.031 -2.604 1.00 91.56 83 ASP A C 1
ATOM 670 O O . ASP A 1 83 ? 2.429 -4.417 -3.600 1.00 91.56 83 ASP A O 1
ATOM 674 N N . LEU A 1 84 ? 2.615 -6.188 -2.244 1.00 94.00 84 LEU A N 1
ATOM 675 C CA . LEU A 1 84 ? 3.702 -6.787 -3.023 1.00 94.00 84 LEU A CA 1
ATOM 676 C C . LEU A 1 84 ? 3.227 -7.206 -4.414 1.00 94.00 84 LEU A C 1
ATOM 678 O O . LEU A 1 84 ? 3.944 -6.988 -5.388 1.00 94.00 84 LEU A O 1
ATOM 682 N N . MET A 1 85 ? 2.023 -7.776 -4.529 1.00 93.94 85 MET A N 1
ATOM 683 C CA . MET A 1 85 ? 1.426 -8.094 -5.826 1.00 93.94 85 MET A CA 1
ATOM 684 C C . MET A 1 85 ? 1.226 -6.844 -6.682 1.00 93.94 85 MET A C 1
ATOM 686 O O . MET A 1 85 ? 1.484 -6.892 -7.882 1.00 93.94 85 MET A O 1
ATOM 690 N N . TYR A 1 86 ? 0.802 -5.730 -6.086 1.00 92.94 86 TYR A N 1
ATOM 691 C CA . TYR A 1 86 ? 0.645 -4.462 -6.792 1.00 92.94 86 TYR A CA 1
ATOM 692 C C . TYR A 1 86 ? 1.988 -3.930 -7.309 1.00 92.94 86 TYR A C 1
ATOM 694 O O . TYR A 1 86 ? 2.141 -3.672 -8.504 1.00 92.94 86 TYR A O 1
ATOM 702 N N . ILE A 1 87 ? 2.996 -3.863 -6.439 1.00 92.44 87 ILE A N 1
ATOM 703 C CA . ILE A 1 87 ? 4.363 -3.462 -6.794 1.00 92.44 87 ILE A CA 1
ATOM 704 C C . ILE A 1 87 ? 4.948 -4.397 -7.867 1.00 92.44 87 ILE A C 1
ATOM 706 O O . ILE A 1 87 ? 5.531 -3.931 -8.849 1.00 92.44 87 ILE A O 1
ATOM 710 N N . TYR A 1 88 ? 4.718 -5.706 -7.762 1.00 93.75 88 TYR A N 1
ATOM 711 C CA . TYR A 1 88 ? 5.101 -6.672 -8.788 1.00 93.75 88 TYR A CA 1
ATOM 712 C C . TYR A 1 88 ? 4.371 -6.436 -10.117 1.00 93.75 88 TYR A C 1
ATOM 714 O O . TYR A 1 88 ? 5.003 -6.460 -11.174 1.00 93.75 88 TYR A O 1
ATOM 722 N N . ALA A 1 89 ? 3.065 -6.157 -10.100 1.00 93.88 89 ALA A N 1
ATOM 723 C CA . ALA A 1 89 ? 2.289 -5.865 -11.303 1.00 93.88 89 ALA A CA 1
ATOM 724 C C . ALA A 1 89 ? 2.844 -4.641 -12.044 1.00 93.88 89 ALA A C 1
ATOM 726 O O . ALA A 1 89 ? 2.944 -4.661 -13.274 1.00 93.88 89 ALA A O 1
ATOM 727 N N . LEU A 1 90 ? 3.323 -3.627 -11.314 1.00 93.69 90 LEU A N 1
ATOM 728 C CA . LEU A 1 90 ? 4.010 -2.479 -11.906 1.00 93.69 90 LEU A CA 1
ATOM 729 C C . LEU A 1 90 ? 5.279 -2.871 -12.672 1.00 93.69 90 LEU A C 1
ATOM 731 O O . LEU A 1 90 ? 5.717 -2.093 -13.507 1.00 93.69 90 LEU A O 1
ATOM 735 N N . THR A 1 91 ? 5.875 -4.050 -12.475 1.00 93.38 91 THR A N 1
ATOM 736 C CA . THR A 1 91 ? 6.981 -4.527 -13.332 1.00 93.38 91 THR A CA 1
ATOM 737 C C . THR A 1 91 ? 6.490 -5.050 -14.685 1.00 93.38 91 THR A C 1
ATOM 739 O O . THR A 1 91 ? 7.209 -4.948 -15.676 1.00 93.38 91 THR A O 1
ATOM 742 N N . LYS A 1 92 ? 5.258 -5.569 -14.749 1.00 93.25 92 LYS A N 1
ATOM 743 C CA . LYS A 1 92 ? 4.708 -6.292 -15.908 1.00 93.25 92 LYS A CA 1
ATOM 744 C C . LYS A 1 92 ? 3.833 -5.441 -16.815 1.00 93.25 92 LYS A C 1
A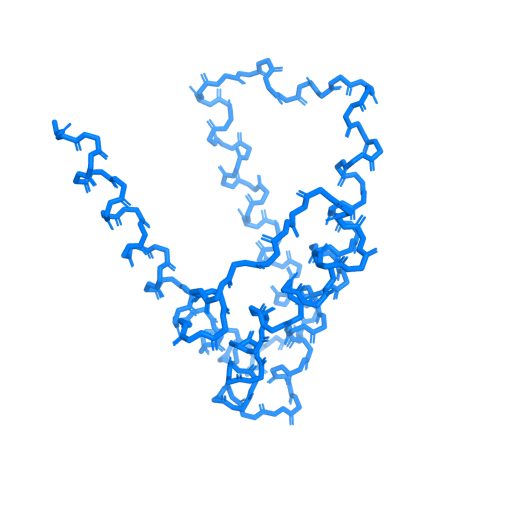TOM 746 O O . LYS A 1 92 ? 3.785 -5.698 -18.013 1.00 93.25 92 LYS A O 1
ATOM 751 N N . VAL A 1 93 ? 3.150 -4.443 -16.265 1.00 94.12 93 VAL A N 1
ATOM 752 C CA . VAL A 1 93 ? 2.230 -3.587 -17.024 1.00 94.12 93 VAL A CA 1
ATOM 753 C C . VAL A 1 93 ? 2.624 -2.111 -16.940 1.00 94.12 93 VAL A C 1
ATOM 755 O O . VAL A 1 93 ? 3.532 -1.714 -16.197 1.00 94.12 93 VAL A O 1
ATOM 758 N N . SER A 1 94 ? 1.969 -1.281 -17.754 1.00 92.62 94 SER A N 1
ATOM 759 C CA . SER A 1 94 ? 2.060 0.172 -17.624 1.00 92.62 94 SER A CA 1
ATOM 760 C C . SER A 1 94 ? 1.395 0.626 -16.321 1.00 92.62 94 SER A C 1
ATOM 762 O O . SER A 1 94 ? 0.446 0.002 -15.841 1.00 92.62 94 SER A O 1
ATOM 764 N N . VAL A 1 95 ? 1.881 1.739 -15.761 1.00 91.31 95 VAL A N 1
ATOM 765 C CA . VAL A 1 95 ? 1.320 2.333 -14.535 1.00 91.31 95 VAL A CA 1
ATOM 766 C C . VAL A 1 95 ? -0.177 2.603 -14.698 1.00 91.31 95 VAL A C 1
ATOM 768 O O . VAL A 1 95 ? -0.959 2.250 -13.825 1.00 91.31 95 VAL A O 1
ATOM 771 N N . ILE A 1 96 ? -0.583 3.143 -15.850 1.00 92.19 96 ILE A N 1
ATOM 772 C CA . ILE A 1 96 ? -1.987 3.451 -16.154 1.00 92.19 96 ILE A CA 1
ATOM 773 C C . ILE A 1 96 ? -2.856 2.190 -16.062 1.00 92.19 96 ILE A C 1
ATOM 775 O O . ILE A 1 96 ? -3.883 2.212 -15.392 1.00 92.19 96 ILE A O 1
ATOM 779 N N . ASN A 1 97 ? -2.430 1.076 -16.665 1.00 92.50 97 ASN A N 1
ATOM 780 C CA . ASN A 1 97 ? -3.216 -0.158 -16.649 1.00 92.50 97 ASN A CA 1
ATOM 781 C C . ASN A 1 97 ? -3.344 -0.730 -15.229 1.00 92.50 97 ASN A C 1
ATOM 783 O O . ASN A 1 97 ? -4.436 -1.126 -14.829 1.00 92.50 97 ASN A O 1
ATOM 787 N N . ALA A 1 98 ? -2.252 -0.742 -14.454 1.00 92.12 98 ALA A N 1
ATOM 788 C CA . ALA A 1 98 ? -2.280 -1.209 -13.067 1.00 92.12 98 ALA A CA 1
ATOM 789 C C . ALA A 1 98 ? -3.207 -0.354 -12.190 1.00 92.12 98 ALA A C 1
ATOM 791 O O . ALA A 1 98 ? -4.014 -0.893 -11.435 1.00 92.12 98 ALA A O 1
ATOM 792 N N . VAL A 1 99 ? -3.120 0.972 -12.317 1.00 90.50 99 VAL A N 1
ATOM 793 C CA . VAL A 1 99 ? -3.923 1.915 -11.529 1.00 90.50 99 VAL A CA 1
ATOM 794 C C . VAL A 1 99 ? -5.403 1.827 -11.901 1.00 90.50 99 VAL A C 1
ATOM 796 O O . VAL A 1 99 ? -6.239 1.817 -11.001 1.00 90.50 99 VAL A O 1
ATOM 799 N N . LEU A 1 100 ? -5.746 1.713 -13.189 1.00 90.88 100 LEU A N 1
ATOM 800 C CA . LEU A 1 100 ? -7.138 1.557 -13.631 1.00 90.88 100 LEU A CA 1
ATOM 801 C C . LEU A 1 100 ? -7.771 0.275 -13.085 1.00 90.88 100 LEU A C 1
ATOM 803 O O . LEU A 1 100 ? -8.882 0.319 -12.562 1.00 90.88 100 LEU A O 1
ATOM 807 N N . ILE A 1 101 ? -7.048 -0.847 -13.141 1.00 91.19 101 ILE A N 1
ATOM 808 C CA . ILE A 1 101 ? -7.503 -2.107 -12.539 1.00 91.19 101 ILE A CA 1
ATOM 809 C C . ILE A 1 101 ? -7.640 -1.947 -11.018 1.00 91.19 101 ILE A C 1
ATOM 811 O O . ILE A 1 101 ? -8.631 -2.383 -10.439 1.00 91.19 101 ILE A O 1
ATOM 815 N N . GLY A 1 102 ? -6.688 -1.270 -10.367 1.00 87.19 102 GLY A N 1
ATOM 816 C CA . GLY A 1 102 ? -6.752 -0.961 -8.937 1.00 87.19 102 GLY A CA 1
ATOM 817 C C . GLY A 1 102 ? -7.990 -0.145 -8.549 1.00 87.19 102 GLY A C 1
ATOM 818 O O . GLY A 1 102 ? -8.619 -0.434 -7.537 1.00 87.19 102 GLY A O 1
ATOM 819 N N . HIS A 1 103 ? -8.421 0.800 -9.387 1.00 89.19 103 HIS A N 1
ATOM 820 C CA . HIS A 1 103 ? -9.639 1.588 -9.155 1.00 89.19 103 HIS A CA 1
ATOM 821 C C . HIS A 1 103 ? -10.935 0.775 -9.275 1.00 89.19 103 HIS A C 1
ATOM 823 O O . HIS A 1 103 ? -11.992 1.275 -8.903 1.00 89.19 103 HIS A O 1
ATOM 829 N N . MET A 1 104 ? -10.879 -0.485 -9.719 1.00 90.06 104 MET A N 1
ATOM 830 C CA . MET A 1 104 ? -12.020 -1.404 -9.662 1.00 90.06 104 MET A CA 1
ATOM 831 C C . MET A 1 104 ? -12.239 -1.998 -8.259 1.00 90.06 104 MET A C 1
ATOM 833 O O . MET A 1 104 ? -13.229 -2.698 -8.046 1.00 90.06 104 MET A O 1
ATOM 837 N N . GLN A 1 105 ? -11.362 -1.711 -7.285 1.00 88.88 105 GLN A N 1
ATOM 838 C CA . GLN A 1 105 ? -11.504 -2.116 -5.878 1.00 88.88 105 GLN A CA 1
ATOM 839 C C . GLN A 1 105 ? -12.913 -1.914 -5.285 1.00 88.88 105 GLN A C 1
ATOM 841 O O . GLN A 1 105 ? -13.384 -2.847 -4.632 1.00 88.88 105 GLN A O 1
ATOM 846 N N . PRO A 1 106 ? -13.623 -0.784 -5.506 1.00 88.50 106 PRO A N 1
ATOM 847 C CA . PRO A 1 106 ? -14.963 -0.574 -4.956 1.00 88.50 106 PRO A CA 1
ATOM 848 C C . PRO A 1 106 ? -15.958 -1.668 -5.355 1.00 88.50 106 PRO A C 1
ATOM 850 O O . PRO A 1 106 ? -16.740 -2.112 -4.520 1.00 88.50 106 PRO A O 1
ATOM 853 N N . ILE A 1 107 ? -15.869 -2.182 -6.586 1.00 88.69 107 ILE A N 1
ATOM 854 C CA . ILE A 1 107 ? -16.732 -3.267 -7.074 1.00 88.69 107 ILE A CA 1
ATOM 855 C C . ILE A 1 107 ? -16.512 -4.527 -6.232 1.00 88.69 107 ILE A C 1
ATOM 857 O O . ILE A 1 107 ? -17.465 -5.145 -5.759 1.00 88.69 107 ILE A O 1
ATOM 861 N N . PHE A 1 108 ? -15.250 -4.892 -5.990 1.00 87.69 108 PHE A N 1
ATOM 862 C CA . PHE A 1 108 ? -14.911 -6.048 -5.161 1.00 87.69 108 PHE A CA 1
ATOM 863 C C . PHE A 1 108 ? -15.315 -5.846 -3.700 1.00 87.69 108 PHE A C 1
ATOM 865 O O . PHE A 1 108 ? -15.790 -6.789 -3.074 1.00 87.69 108 PHE A O 1
ATOM 872 N N . ILE A 1 109 ? -15.174 -4.631 -3.163 1.00 86.69 109 ILE A N 1
ATOM 873 C CA . ILE A 1 109 ? -15.600 -4.304 -1.796 1.00 86.69 109 ILE A CA 1
ATOM 874 C C . ILE A 1 109 ? -17.116 -4.464 -1.652 1.00 86.69 109 ILE A C 1
ATOM 876 O O . ILE A 1 109 ? -17.553 -5.078 -0.683 1.00 86.69 109 ILE A O 1
ATOM 880 N N . ILE A 1 110 ? -17.910 -3.984 -2.614 1.00 85.62 110 ILE A N 1
ATOM 881 C CA . ILE A 1 110 ? -19.373 -4.137 -2.603 1.00 85.62 110 ILE A CA 1
ATOM 882 C C . ILE A 1 110 ? -19.761 -5.617 -2.690 1.00 85.62 110 ILE A C 1
ATOM 884 O O . ILE A 1 110 ? -20.576 -6.086 -1.896 1.00 85.62 110 ILE A O 1
ATOM 888 N N . LEU A 1 111 ? -19.151 -6.374 -3.608 1.00 85.69 111 LEU A N 1
ATOM 889 C CA . LEU A 1 111 ? -19.424 -7.806 -3.763 1.00 85.69 111 LEU A CA 1
ATOM 890 C C . LEU A 1 111 ? -19.074 -8.591 -2.493 1.00 85.69 111 LEU A C 1
ATOM 892 O O . LEU A 1 111 ? -19.898 -9.344 -1.978 1.00 85.69 111 LEU A O 1
ATOM 896 N N . ILE A 1 112 ? -17.867 -8.401 -1.956 1.00 85.62 112 ILE A N 1
ATOM 897 C CA . ILE A 1 112 ? -17.428 -9.071 -0.727 1.00 85.62 112 ILE A CA 1
ATOM 898 C C . ILE A 1 112 ? -18.298 -8.629 0.451 1.00 85.62 112 ILE A C 1
ATOM 900 O O . ILE A 1 112 ? -18.707 -9.474 1.243 1.00 85.62 112 ILE A O 1
ATOM 904 N N . GLY A 1 113 ? -18.621 -7.339 0.552 1.00 84.31 113 GLY A N 1
ATOM 905 C CA . GLY A 1 113 ? -19.511 -6.796 1.573 1.00 84.31 113 GLY A CA 1
ATOM 906 C C . GLY A 1 113 ? -20.870 -7.485 1.553 1.00 84.31 113 GLY A C 1
ATOM 907 O O . GLY A 1 113 ? -21.288 -8.027 2.567 1.00 84.31 113 GLY A O 1
ATOM 908 N N . PHE A 1 114 ? -21.500 -7.604 0.388 1.00 81.06 114 PHE A N 1
ATOM 909 C CA . PHE A 1 114 ? -22.779 -8.300 0.251 1.00 81.06 114 PHE A CA 1
ATOM 910 C C . PHE A 1 114 ? -22.744 -9.756 0.731 1.00 81.06 114 PHE A C 1
ATOM 912 O O . PHE A 1 114 ? -23.642 -10.202 1.448 1.00 81.06 114 PHE A O 1
ATOM 919 N N . PHE A 1 115 ? -21.717 -10.514 0.336 1.00 82.06 115 PHE A N 1
ATOM 920 C CA . PHE A 1 115 ? -21.641 -11.943 0.650 1.00 82.06 115 PHE A CA 1
ATOM 921 C C . PHE A 1 115 ? -21.142 -12.230 2.075 1.00 82.06 115 PHE A C 1
ATOM 923 O O . PHE A 1 115 ? -21.589 -13.193 2.703 1.00 82.06 115 PHE A O 1
ATOM 930 N N . VAL A 1 116 ? -20.215 -11.420 2.591 1.00 82.81 116 VAL A N 1
ATOM 931 C CA . VAL A 1 116 ? -19.526 -11.653 3.872 1.00 82.81 116 VAL A CA 1
ATOM 932 C C . VAL A 1 116 ? -20.160 -10.845 5.002 1.00 82.81 116 VAL A C 1
ATOM 934 O O . VAL A 1 116 ? -20.421 -11.385 6.080 1.00 82.81 116 VAL A O 1
ATOM 937 N N . LEU A 1 117 ? -20.455 -9.567 4.766 1.00 77.44 117 LEU A N 1
ATOM 938 C CA . LEU A 1 117 ? -21.098 -8.670 5.722 1.00 77.44 117 LEU A CA 1
ATOM 939 C C . LEU A 1 117 ? -22.614 -8.751 5.524 1.00 77.44 117 LEU A C 1
ATOM 941 O O . LEU A 1 117 ? -23.251 -7.840 5.013 1.00 77.44 117 LEU A O 1
ATOM 945 N N . LYS A 1 118 ? -23.220 -9.848 6.000 1.00 64.25 118 LYS A N 1
ATOM 946 C CA . LYS A 1 118 ? -24.678 -10.113 5.944 1.00 64.25 118 LYS A CA 1
ATOM 947 C C . LYS A 1 118 ? -25.577 -8.993 6.521 1.00 64.25 118 LYS A C 1
ATOM 949 O O . LYS A 1 118 ? -26.799 -9.119 6.480 1.00 64.25 118 LYS A O 1
ATOM 954 N N . GLN A 1 119 ? -24.995 -7.951 7.118 1.00 62.19 119 GLN A N 1
ATOM 955 C CA . GLN A 1 119 ? -25.672 -6.830 7.773 1.00 62.19 119 GLN A CA 1
ATOM 956 C C . GLN A 1 119 ? -25.699 -5.550 6.917 1.00 62.19 119 GLN A C 1
ATOM 958 O O . GLN A 1 119 ? -26.571 -4.711 7.143 1.00 62.19 119 GLN A O 1
ATOM 963 N N . ASP A 1 120 ? -24.831 -5.426 5.908 1.00 58.88 120 ASP A N 1
ATOM 964 C CA . ASP A 1 120 ? -24.802 -4.269 5.012 1.00 58.88 120 ASP A CA 1
ATOM 965 C C . ASP A 1 120 ? -25.770 -4.511 3.846 1.00 58.88 120 ASP A C 1
ATOM 967 O O . ASP A 1 120 ? -25.458 -5.152 2.841 1.00 58.88 120 ASP A O 1
ATOM 971 N N . LYS A 1 121 ? -27.013 -4.043 4.005 1.00 59.84 121 LYS A N 1
ATOM 972 C CA . LYS A 1 121 ? -28.002 -4.073 2.922 1.00 59.84 121 LYS A CA 1
ATOM 973 C C . LYS A 1 121 ? -27.607 -3.039 1.873 1.00 59.84 121 LYS A C 1
ATOM 975 O O . LYS A 1 121 ? -27.745 -1.846 2.127 1.00 59.84 121 LYS A O 1
ATOM 980 N N . ILE A 1 122 ? -27.185 -3.506 0.700 1.00 60.47 122 ILE A N 1
ATOM 981 C CA . ILE A 1 122 ? -26.917 -2.644 -0.455 1.00 60.47 122 ILE A CA 1
ATOM 982 C C . ILE A 1 122 ? -28.170 -1.811 -0.753 1.00 60.47 122 ILE A C 1
ATOM 984 O O . ILE A 1 122 ? -29.250 -2.350 -1.020 1.00 60.47 122 ILE A O 1
ATOM 988 N N . THR A 1 123 ? -28.035 -0.491 -0.693 1.00 64.25 123 THR A N 1
ATOM 989 C CA . THR A 1 123 ? -29.088 0.453 -1.067 1.00 64.25 123 THR A CA 1
ATOM 990 C C . THR A 1 123 ? -28.983 0.799 -2.550 1.00 64.25 123 THR A C 1
ATOM 992 O O . THR A 1 123 ? -27.932 0.656 -3.165 1.00 64.25 123 THR A O 1
ATOM 995 N N . LYS A 1 124 ? -30.075 1.267 -3.172 1.00 58.59 124 LYS A N 1
ATOM 996 C CA . LYS A 1 124 ? -30.079 1.588 -4.615 1.00 58.59 124 LYS A CA 1
ATOM 997 C C . LYS A 1 124 ? -28.988 2.594 -5.010 1.00 58.59 124 LYS A C 1
ATOM 999 O O . LYS A 1 124 ? -28.545 2.558 -6.147 1.00 58.59 124 LYS A O 1
ATOM 1004 N N . PHE A 1 125 ? -28.554 3.453 -4.088 1.00 61.50 125 PHE A N 1
ATOM 1005 C CA . PHE A 1 125 ? -27.508 4.450 -4.324 1.00 61.50 125 PHE A CA 1
ATOM 100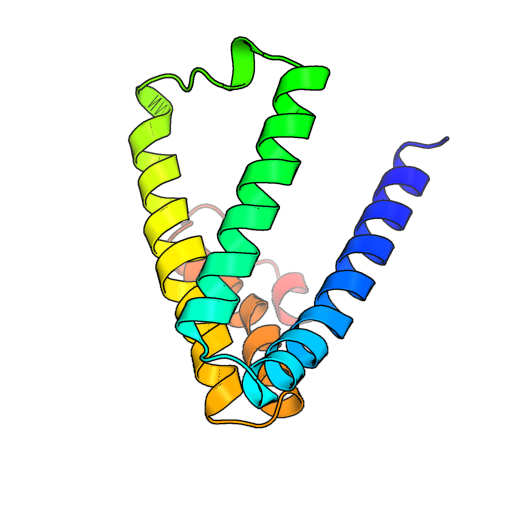6 C C . PHE A 1 125 ? -26.104 3.846 -4.478 1.00 61.50 125 PHE A C 1
ATOM 1008 O O . PHE A 1 125 ? -25.301 4.422 -5.202 1.00 61.50 125 PHE A O 1
ATOM 1015 N N . ASP A 1 126 ? -25.841 2.667 -3.907 1.00 61.25 126 ASP A N 1
ATOM 1016 C CA . ASP A 1 126 ? -24.544 1.977 -4.004 1.00 61.25 126 ASP A CA 1
ATOM 1017 C C . ASP A 1 126 ? -24.291 1.369 -5.399 1.00 61.25 126 ASP A C 1
ATOM 1019 O O . ASP A 1 126 ? -23.172 0.987 -5.717 1.00 61.25 126 ASP A O 1
ATOM 1023 N N . TYR A 1 127 ? -25.334 1.266 -6.234 1.00 59.50 127 TYR A N 1
ATOM 1024 C CA . TYR A 1 127 ? -25.224 0.807 -7.625 1.00 59.50 127 TYR A CA 1
ATOM 1025 C C . TYR A 1 127 ? -24.992 1.945 -8.629 1.00 59.50 127 TYR A C 1
ATOM 1027 O O . TYR A 1 127 ? -24.564 1.678 -9.749 1.00 59.50 127 TYR A O 1
ATOM 1035 N N . TYR A 1 128 ? -25.335 3.188 -8.269 1.00 56.84 128 TYR A N 1
ATOM 1036 C CA . TYR A 1 128 ? -25.265 4.344 -9.173 1.00 56.84 128 TYR A CA 1
ATOM 1037 C C . TYR A 1 128 ? -24.056 5.255 -8.918 1.00 56.84 128 TYR A C 1
ATOM 1039 O O . TYR A 1 128 ? -23.742 6.064 -9.791 1.00 56.84 128 TYR A O 1
ATOM 1047 N N . GLY A 1 129 ? -23.437 5.173 -7.733 1.00 48.00 129 GLY A N 1
ATOM 1048 C CA . GLY A 1 129 ? -22.223 5.915 -7.364 1.00 48.00 129 GLY A CA 1
ATOM 1049 C C . GLY A 1 129 ? -20.954 5.133 -7.659 1.00 48.00 129 GLY A C 1
ATOM 1050 O O . GLY A 1 129 ? -19.951 5.798 -7.996 1.00 48.00 129 GLY A O 1
#